Protein AF-A0A917KJT5-F1 (afdb_monomer_lite)

Secondary structure (DSSP, 8-state):
------HHHHHHHHHHHHHHTT--HHHHHHHHS---S--S-HHHHHHHHHHHHHTTS-S------SSTTTTTHHHHHHTHHHHHHTTSS-SS--SSSHHHHTTPPPPPTTHHHHTT--

Foldseek 3Di:
DPPPDDPVVVVVVLVVVCVVVVHDPVRSCVVPPDDDPQDDFLLSSLVVLLCCQVVVVDLDDDDDFPDPDCSCVCNVVRNQVSNVVSVNDDPDDDDDDPCSRSVHDDDDPVVVVPVVPD

InterPro domains:
  IPR036661 Luciferase-like domain superfamily [G3DSA:3.20.20.30] (2-113)
  IPR036661 Luciferase-like domain superfamily [SSF51679] (11-107)
  IPR051260 Diverse substrate monooxygenases [PTHR30011] (12-106)

pLDDT: mean 86.65, std 14.32, range [36.59, 98.25]

Structure (mmCIF, N/CA/C/O backbone):
data_AF-A0A917KJT5-F1
#
_entry.id   AF-A0A917KJT5-F1
#
loop_
_atom_site.group_PDB
_atom_site.id
_atom_site.type_symbol
_atom_site.label_atom_id
_atom_site.label_alt_id
_atom_site.label_comp_id
_atom_site.label_asym_id
_atom_site.label_entity_id
_atom_site.label_seq_id
_atom_site.pdbx_PDB_ins_code
_atom_site.Cartn_x
_atom_site.Cartn_y
_atom_site.Cartn_z
_atom_site.occupancy
_atom_site.B_iso_or_equiv
_atom_site.auth_seq_id
_atom_site.auth_comp_id
_atom_site.auth_asym_id
_atom_site.auth_atom_id
_atom_site.pdbx_PDB_model_num
ATOM 1 N N . MET A 1 1 ? -0.247 -22.044 -4.387 1.00 37.84 1 MET A N 1
ATOM 2 C CA . MET A 1 1 ? 0.149 -22.890 -5.537 1.00 37.84 1 MET A CA 1
ATOM 3 C C . MET A 1 1 ? 1.379 -22.264 -6.192 1.00 37.84 1 MET A C 1
ATOM 5 O O . MET A 1 1 ? 1.247 -21.268 -6.890 1.00 37.84 1 MET A O 1
ATOM 9 N N . ARG A 1 2 ? 2.593 -22.744 -5.894 1.00 50.06 2 ARG A N 1
ATOM 10 C CA . ARG A 1 2 ? 3.825 -22.215 -6.508 1.00 50.06 2 ARG A CA 1
ATOM 11 C C . ARG A 1 2 ? 3.878 -22.740 -7.945 1.00 50.06 2 ARG A C 1
ATOM 13 O O . ARG A 1 2 ? 4.141 -23.921 -8.138 1.00 50.06 2 ARG A O 1
ATOM 20 N N . ARG A 1 3 ? 3.567 -21.905 -8.944 1.00 61.75 3 ARG A N 1
ATOM 21 C CA . ARG A 1 3 ? 3.806 -22.257 -10.353 1.00 61.75 3 ARG A CA 1
ATOM 22 C C . ARG A 1 3 ? 5.317 -22.376 -10.539 1.00 61.75 3 ARG A C 1
ATOM 24 O O . ARG A 1 3 ? 6.012 -21.366 -10.585 1.00 61.75 3 ARG A O 1
ATOM 31 N N . TYR A 1 4 ? 5.828 -23.600 -10.579 1.00 64.38 4 TYR A N 1
ATOM 32 C CA . TYR A 1 4 ? 7.208 -23.844 -10.971 1.00 64.38 4 TYR A CA 1
ATOM 33 C C . TYR A 1 4 ? 7.275 -23.692 -12.493 1.00 64.38 4 TYR A C 1
ATOM 35 O O . TYR A 1 4 ? 6.793 -24.553 -13.226 1.00 64.38 4 TYR A O 1
ATOM 43 N N . ARG A 1 5 ? 7.765 -22.543 -12.969 1.00 76.19 5 ARG A N 1
ATOM 44 C CA . ARG A 1 5 ? 8.054 -22.336 -14.393 1.00 76.19 5 ARG A CA 1
ATOM 45 C C . ARG A 1 5 ? 9.304 -23.137 -14.756 1.00 76.19 5 ARG A C 1
ATOM 47 O O . ARG A 1 5 ? 10.250 -23.157 -13.973 1.00 76.19 5 ARG A O 1
ATOM 54 N N . ASP A 1 6 ? 9.309 -23.761 -15.934 1.00 91.31 6 ASP A N 1
ATOM 55 C CA . ASP A 1 6 ? 10.517 -24.364 -16.505 1.00 91.31 6 ASP A CA 1
ATOM 56 C C . ASP A 1 6 ? 11.602 -23.273 -16.661 1.00 91.31 6 ASP A C 1
ATOM 58 O O . ASP A 1 6 ? 11.387 -22.297 -17.398 1.00 91.31 6 ASP A O 1
ATOM 62 N N . PRO A 1 7 ? 12.753 -23.401 -15.969 1.00 88.81 7 PRO A N 1
ATOM 63 C CA . PRO A 1 7 ? 13.820 -22.410 -16.032 1.00 88.81 7 PRO A CA 1
ATOM 64 C C . PRO A 1 7 ? 14.391 -22.217 -17.441 1.00 88.81 7 PRO A C 1
ATOM 66 O O . PRO A 1 7 ? 14.713 -21.089 -17.814 1.00 8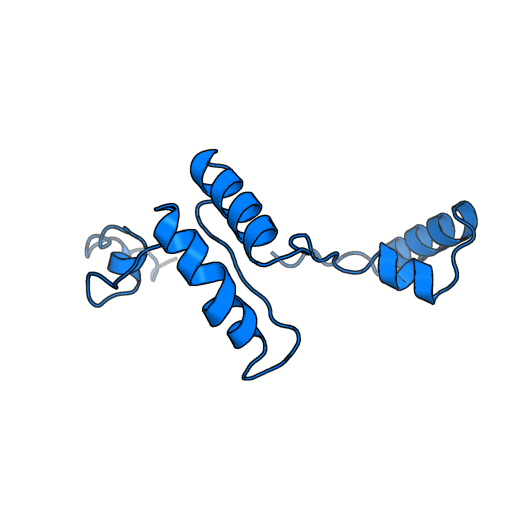8.81 7 PRO A O 1
ATOM 69 N N . LEU A 1 8 ? 14.507 -23.286 -18.240 1.00 92.88 8 LEU A N 1
ATOM 70 C CA . LEU A 1 8 ? 15.106 -23.204 -19.576 1.00 92.88 8 LEU A CA 1
ATOM 71 C C . LEU A 1 8 ? 14.171 -22.514 -20.565 1.00 92.88 8 LEU A C 1
ATOM 73 O O . LEU A 1 8 ? 14.628 -21.682 -21.349 1.00 92.88 8 LEU A O 1
ATOM 77 N N . ALA A 1 9 ? 12.875 -22.823 -20.506 1.00 92.94 9 ALA A N 1
ATOM 78 C CA . ALA A 1 9 ? 11.869 -22.136 -21.308 1.00 92.94 9 ALA A CA 1
ATOM 79 C C . ALA A 1 9 ? 11.811 -20.638 -20.970 1.00 92.94 9 ALA A C 1
ATOM 81 O O . ALA A 1 9 ? 11.860 -19.808 -21.873 1.00 92.94 9 ALA A O 1
ATOM 82 N N . THR A 1 10 ? 11.818 -20.291 -19.677 1.00 90.75 10 THR A N 1
ATOM 83 C CA . THR A 1 10 ? 11.816 -18.887 -19.223 1.00 90.75 10 THR A CA 1
ATOM 84 C C . THR A 1 10 ? 13.060 -18.138 -19.709 1.00 90.75 10 THR A C 1
ATOM 86 O O . THR A 1 10 ? 12.963 -17.014 -20.192 1.00 90.75 10 THR A O 1
ATOM 89 N N . ALA A 1 11 ? 14.238 -18.765 -19.635 1.00 92.06 11 ALA A N 1
ATOM 90 C CA . ALA A 1 11 ? 15.476 -18.150 -20.104 1.00 92.06 11 ALA A CA 1
ATOM 91 C C . ALA A 1 11 ? 15.491 -17.916 -21.625 1.00 92.06 11 ALA A C 1
ATOM 93 O O . ALA A 1 11 ? 16.084 -16.941 -22.077 1.00 92.06 11 ALA A O 1
ATOM 94 N N . ARG A 1 12 ? 14.865 -18.798 -22.420 1.00 94.94 12 ARG A N 1
ATOM 95 C CA . ARG A 1 12 ? 14.726 -18.605 -23.875 1.00 94.94 12 ARG A CA 1
ATOM 96 C C . ARG A 1 12 ? 13.801 -17.431 -24.186 1.00 94.94 12 ARG A C 1
ATOM 98 O O . ARG A 1 12 ? 14.226 -16.527 -24.893 1.00 94.94 12 ARG A O 1
ATOM 105 N N . GLU A 1 13 ? 12.624 -17.395 -23.560 1.00 93.81 13 GLU A N 1
ATOM 106 C CA . GLU A 1 13 ? 11.659 -16.290 -23.682 1.00 93.81 13 GLU A CA 1
ATOM 107 C C . GLU A 1 13 ? 12.307 -14.933 -23.355 1.00 93.81 13 GLU A C 1
ATOM 109 O O . GLU A 1 13 ? 12.158 -13.962 -24.092 1.00 93.81 13 GLU A O 1
ATOM 114 N N . TRP A 1 14 ? 13.073 -14.862 -22.263 1.00 94.69 14 TRP A N 1
ATOM 115 C CA . TRP A 1 14 ? 13.737 -13.626 -21.845 1.00 94.69 14 TRP A CA 1
ATOM 116 C C . TRP A 1 14 ? 14.844 -13.180 -22.806 1.00 94.69 14 TRP A C 1
ATOM 118 O O . TRP A 1 14 ? 15.009 -11.979 -23.005 1.00 94.69 14 TRP A O 1
ATOM 128 N N . ARG A 1 15 ? 15.584 -14.116 -23.420 1.00 94.38 15 ARG A N 1
ATOM 129 C CA . ARG A 1 15 ? 16.586 -13.774 -24.445 1.00 94.38 15 ARG A CA 1
ATOM 130 C C . ARG A 1 15 ? 15.938 -13.244 -25.711 1.00 94.38 15 ARG A C 1
ATOM 132 O O . ARG A 1 15 ? 16.344 -12.188 -26.173 1.00 94.38 15 ARG A O 1
ATOM 139 N N . GLU A 1 16 ? 14.919 -13.931 -26.221 1.00 96.06 16 GLU A N 1
ATOM 140 C CA . GLU A 1 16 ? 14.191 -13.502 -27.422 1.00 96.06 16 GLU A CA 1
ATOM 141 C C . GLU A 1 16 ? 13.632 -12.085 -27.248 1.00 96.06 16 GLU A C 1
ATOM 143 O O . GLU A 1 16 ? 13.754 -11.243 -28.136 1.00 96.06 16 GLU A O 1
ATOM 148 N N . ARG A 1 17 ? 13.089 -11.788 -26.062 1.00 94.38 17 ARG A N 1
ATOM 149 C CA . ARG A 1 17 ? 12.575 -10.457 -25.735 1.00 94.38 17 ARG A CA 1
ATOM 150 C C . ARG A 1 17 ? 13.678 -9.404 -25.636 1.00 94.38 17 ARG A C 1
ATOM 152 O O . ARG A 1 17 ? 13.547 -8.338 -26.224 1.00 94.38 17 ARG A O 1
ATOM 159 N N . ALA A 1 18 ? 14.780 -9.714 -24.950 1.00 96.56 18 ALA A N 1
ATOM 160 C CA . ALA A 1 18 ? 15.915 -8.799 -24.852 1.00 96.56 18 ALA A CA 1
ATOM 161 C C . ALA A 1 18 ? 16.544 -8.492 -26.219 1.00 96.56 18 ALA A C 1
ATOM 163 O O . ALA A 1 18 ? 16.934 -7.356 -26.463 1.00 96.56 18 ALA A O 1
ATOM 164 N N . GLU A 1 19 ? 16.631 -9.483 -27.108 1.00 96.31 19 GLU A N 1
ATOM 165 C CA . GLU A 1 19 ? 17.138 -9.310 -28.472 1.00 96.31 19 GLU A CA 1
ATOM 166 C C . GLU A 1 19 ? 16.189 -8.458 -29.321 1.00 96.31 19 GLU A C 1
ATOM 168 O O . GLU A 1 19 ? 16.644 -7.537 -29.997 1.00 96.31 19 GLU A O 1
ATOM 173 N N . SER A 1 20 ? 14.878 -8.715 -29.244 1.00 96.31 20 SER A N 1
ATOM 174 C CA . SER A 1 20 ? 13.851 -7.931 -29.947 1.00 96.31 20 SER A CA 1
ATOM 175 C C . SER A 1 20 ? 13.870 -6.457 -29.540 1.00 96.31 20 SER A C 1
ATOM 177 O O . SER A 1 20 ? 13.795 -5.576 -30.395 1.00 96.31 20 SER A O 1
ATOM 179 N N . ASP A 1 21 ? 13.988 -6.192 -28.239 1.00 95.56 21 ASP A N 1
ATOM 180 C CA . ASP A 1 21 ? 13.913 -4.840 -27.681 1.00 95.56 21 ASP A CA 1
ATOM 181 C C . ASP A 1 21 ? 15.303 -4.178 -27.524 1.00 95.56 21 ASP A C 1
ATOM 183 O O . ASP A 1 21 ? 15.411 -3.045 -27.050 1.00 95.56 21 ASP A O 1
ATOM 187 N N . ASN A 1 22 ? 16.376 -4.866 -27.946 1.00 96.00 22 ASN A N 1
ATOM 188 C CA . ASN A 1 22 ? 17.782 -4.459 -27.812 1.00 96.00 22 ASN A CA 1
ATOM 189 C C . ASN A 1 22 ? 18.163 -4.040 -26.373 1.00 96.00 22 ASN A C 1
ATOM 191 O O . ASN A 1 22 ? 18.836 -3.031 -26.142 1.00 96.00 22 ASN A O 1
ATOM 195 N N . TRP A 1 23 ? 17.702 -4.813 -25.392 1.00 97.19 23 TRP A N 1
ATOM 196 C CA . TRP A 1 23 ? 17.900 -4.557 -23.968 1.00 97.19 23 TRP A CA 1
ATOM 197 C C . TRP A 1 23 ? 19.241 -5.071 -23.454 1.00 97.19 23 TRP A C 1
ATOM 199 O O . TRP A 1 23 ? 19.685 -6.175 -23.774 1.00 97.19 23 TRP A O 1
ATOM 209 N N . SER A 1 24 ? 19.860 -4.301 -22.556 1.00 95.69 24 SER A N 1
ATOM 210 C CA . SER A 1 24 ? 20.954 -4.823 -21.740 1.00 95.69 24 SER A CA 1
ATOM 211 C C . SER A 1 24 ? 20.432 -5.842 -20.718 1.00 95.69 24 SER A C 1
ATOM 213 O O . SER A 1 24 ? 19.242 -5.884 -20.403 1.00 95.69 24 SER A O 1
ATOM 215 N N . ILE A 1 25 ? 21.331 -6.627 -20.109 1.00 92.94 25 ILE A N 1
ATOM 216 C CA . ILE A 1 25 ? 20.956 -7.530 -19.005 1.00 92.94 25 ILE A CA 1
ATOM 217 C C . ILE A 1 25 ? 20.273 -6.780 -17.848 1.00 92.94 25 ILE A C 1
ATOM 219 O O . ILE A 1 25 ? 19.395 -7.329 -17.188 1.00 92.94 25 ILE A O 1
ATOM 223 N N . ARG A 1 26 ? 20.649 -5.513 -17.617 1.00 91.88 26 ARG A N 1
ATOM 224 C CA . ARG A 1 26 ? 20.026 -4.653 -16.608 1.00 91.88 26 ARG A CA 1
ATOM 225 C C . ARG A 1 26 ? 18.583 -4.337 -16.985 1.00 91.88 26 ARG A C 1
ATOM 227 O O . ARG A 1 26 ? 17.711 -4.490 -16.138 1.00 91.88 26 ARG A O 1
ATOM 234 N N . ASP A 1 27 ? 18.351 -3.909 -18.223 1.00 92.69 27 ASP A N 1
ATOM 235 C CA . ASP A 1 27 ? 17.017 -3.520 -18.693 1.00 92.69 27 ASP A CA 1
ATOM 236 C C . ASP A 1 27 ? 16.085 -4.731 -18.696 1.00 92.69 27 ASP A C 1
ATOM 238 O O . ASP A 1 27 ? 14.987 -4.653 -18.157 1.00 92.69 27 ASP A O 1
ATOM 242 N N . LEU A 1 28 ? 16.576 -5.890 -19.150 1.00 92.88 28 LEU A N 1
ATOM 243 C CA . LEU A 1 28 ? 15.846 -7.152 -19.057 1.00 92.88 28 LEU A CA 1
ATOM 244 C C . LEU A 1 28 ? 15.392 -7.436 -17.618 1.00 92.88 28 LEU A C 1
ATOM 246 O O . LEU A 1 28 ? 14.215 -7.690 -17.396 1.00 92.88 28 LEU A O 1
ATOM 250 N N . VAL A 1 29 ? 16.295 -7.356 -16.634 1.00 90.50 29 VAL A N 1
ATOM 251 C CA . VAL A 1 29 ? 15.963 -7.616 -15.220 1.00 90.50 29 VAL A CA 1
ATOM 252 C C . VAL A 1 29 ? 14.966 -6.597 -14.662 1.00 90.50 29 VAL A C 1
ATOM 254 O O . VAL A 1 29 ? 14.094 -6.976 -13.880 1.00 90.50 29 VAL A O 1
ATOM 257 N N . VAL A 1 30 ? 15.073 -5.323 -15.046 1.00 86.44 30 VAL A N 1
ATOM 258 C CA . VAL A 1 30 ? 14.110 -4.278 -14.655 1.00 86.44 30 VAL A CA 1
ATOM 259 C C . VAL A 1 30 ? 12.721 -4.580 -15.222 1.00 86.44 30 VAL A C 1
ATOM 261 O O . VAL A 1 30 ? 11.723 -4.437 -14.518 1.00 86.44 30 VAL A O 1
ATOM 264 N N . GLU A 1 31 ? 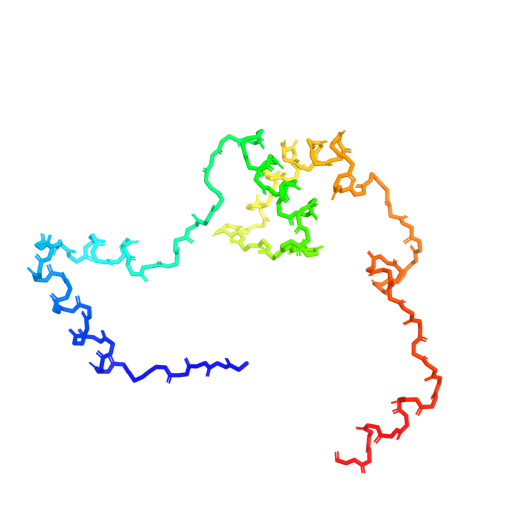12.660 -5.042 -16.465 1.00 87.06 31 GLU A N 1
ATOM 265 C CA . GLU A 1 31 ? 11.419 -5.286 -17.198 1.00 87.06 31 GLU A CA 1
ATOM 266 C C . GLU A 1 31 ? 10.723 -6.596 -16.814 1.00 87.06 31 GLU A C 1
ATOM 268 O O . GLU A 1 31 ? 9.494 -6.645 -16.721 1.00 87.06 31 GLU A O 1
ATOM 273 N N . THR A 1 32 ? 11.497 -7.657 -16.569 1.00 86.81 32 THR A N 1
ATOM 274 C CA . THR A 1 32 ? 10.986 -8.975 -16.159 1.00 86.81 32 THR A CA 1
ATOM 275 C C . THR A 1 32 ? 10.853 -9.122 -14.648 1.00 86.81 32 THR A C 1
ATOM 277 O O . THR A 1 32 ? 10.265 -10.097 -14.173 1.00 86.81 32 THR A O 1
ATOM 280 N N . GLY A 1 33 ? 11.439 -8.202 -13.881 1.00 77.44 33 GLY A N 1
ATOM 281 C CA . GLY A 1 33 ? 11.291 -8.140 -12.435 1.00 77.44 33 GLY A CA 1
ATOM 282 C C . GLY A 1 33 ? 9.849 -7.839 -12.022 1.00 77.44 33 GLY A C 1
ATOM 283 O O . GLY A 1 33 ? 9.047 -7.321 -12.798 1.00 77.44 33 GLY A O 1
ATOM 284 N N . ASN A 1 34 ? 9.502 -8.159 -10.772 1.00 67.56 34 ASN A N 1
ATOM 285 C CA . ASN A 1 34 ? 8.208 -7.767 -10.215 1.00 67.56 34 ASN A CA 1
ATOM 286 C C . ASN A 1 34 ? 8.117 -6.238 -10.185 1.00 67.56 34 ASN A C 1
ATOM 288 O O . ASN A 1 34 ? 8.723 -5.586 -9.331 1.00 67.56 34 ASN A O 1
ATOM 292 N N . ARG A 1 35 ? 7.354 -5.677 -11.124 1.00 63.31 35 ARG A N 1
ATOM 293 C CA . ARG A 1 35 ? 7.052 -4.251 -11.163 1.00 63.31 35 ARG A CA 1
ATOM 294 C C . ARG A 1 35 ? 6.259 -3.863 -9.919 1.00 63.31 35 ARG A C 1
ATOM 296 O O . ARG A 1 35 ? 5.291 -4.527 -9.552 1.00 63.31 35 ARG A O 1
ATOM 303 N N . GLN A 1 36 ? 6.686 -2.785 -9.272 1.00 63.66 36 GLN A N 1
ATOM 304 C CA . GLN A 1 36 ? 5.914 -2.150 -8.211 1.00 63.66 36 GLN A CA 1
ATOM 305 C C . GLN A 1 36 ? 4.721 -1.444 -8.866 1.00 63.66 36 GLN A C 1
ATOM 307 O O . GLN A 1 36 ? 4.918 -0.544 -9.677 1.00 63.66 36 GLN A O 1
ATOM 312 N N . ASN A 1 37 ? 3.495 -1.863 -8.548 1.00 68.12 37 ASN A N 1
ATOM 313 C CA . ASN A 1 37 ? 2.286 -1.297 -9.164 1.00 68.12 37 ASN A CA 1
ATOM 314 C C . ASN A 1 37 ? 1.833 0.025 -8.518 1.00 68.12 37 ASN A C 1
ATOM 316 O O . ASN A 1 37 ? 1.003 0.722 -9.086 1.00 68.12 37 ASN A O 1
ATOM 320 N N . LEU A 1 38 ? 2.365 0.375 -7.343 1.00 82.06 38 LEU A N 1
ATOM 321 C CA . LEU A 1 38 ? 1.985 1.569 -6.582 1.00 82.06 38 LEU A CA 1
ATOM 322 C C . LEU A 1 38 ? 3.209 2.467 -6.382 1.00 82.06 38 LEU A C 1
ATOM 324 O O . LEU A 1 38 ? 3.859 2.430 -5.339 1.00 82.06 38 LEU A O 1
ATOM 328 N N . VAL A 1 39 ? 3.550 3.249 -7.407 1.00 87.81 39 VAL A N 1
ATOM 329 C CA . VAL A 1 39 ? 4.665 4.205 -7.371 1.00 87.81 39 VAL A CA 1
ATOM 330 C C . VAL A 1 39 ? 4.117 5.604 -7.618 1.00 87.81 39 VAL A C 1
ATOM 332 O O . VAL A 1 39 ? 3.545 5.869 -8.669 1.00 87.81 39 VAL A O 1
ATOM 335 N N . GLY A 1 40 ? 4.302 6.506 -6.656 1.00 91.31 40 GLY A N 1
ATOM 336 C CA . GLY A 1 40 ? 3.797 7.872 -6.745 1.00 91.31 40 GLY A CA 1
ATOM 337 C C . GLY A 1 40 ? 3.951 8.640 -5.436 1.00 91.31 40 GLY A C 1
ATOM 338 O O . GLY A 1 40 ? 4.623 8.188 -4.508 1.00 91.31 40 GLY A O 1
ATOM 339 N N . SER A 1 41 ? 3.322 9.814 -5.362 1.00 96.62 41 SER A N 1
ATOM 340 C CA . SER A 1 41 ? 3.186 10.559 -4.106 1.00 96.62 41 SER A CA 1
ATOM 341 C C . SER A 1 41 ? 2.235 9.834 -3.142 1.00 96.62 41 SER A C 1
ATOM 343 O O . SER A 1 41 ? 1.389 9.062 -3.603 1.00 96.62 41 SER A O 1
ATOM 345 N N . PRO A 1 42 ? 2.285 10.114 -1.823 1.00 96.94 42 PRO A N 1
ATOM 346 C CA . PRO A 1 42 ? 1.339 9.528 -0.873 1.00 96.94 42 PRO A CA 1
ATOM 347 C C . PRO A 1 42 ? -0.128 9.734 -1.274 1.00 96.94 42 PRO A C 1
ATOM 349 O O . PRO A 1 42 ? -0.927 8.808 -1.180 1.00 96.94 42 PRO A O 1
ATOM 352 N N . ALA A 1 43 ? -0.459 10.914 -1.812 1.00 97.69 43 ALA A N 1
ATOM 353 C CA . ALA A 1 43 ? -1.798 11.233 -2.301 1.00 97.69 43 ALA A CA 1
ATOM 354 C C . ALA A 1 43 ? -2.219 10.381 -3.506 1.00 97.69 43 ALA A C 1
ATOM 356 O O . ALA A 1 43 ? -3.325 9.850 -3.507 1.00 97.69 43 ALA A O 1
ATOM 357 N N . SER A 1 44 ? -1.337 10.208 -4.495 1.00 97.00 44 SER A N 1
ATOM 358 C CA . SER A 1 44 ? -1.626 9.401 -5.689 1.00 97.00 44 SER A CA 1
ATOM 359 C C . SER A 1 44 ? -1.742 7.909 -5.358 1.00 97.00 44 SER A C 1
ATOM 361 O O . SER A 1 44 ? -2.616 7.216 -5.880 1.00 97.00 44 SER A O 1
ATOM 363 N N . VAL A 1 45 ? -0.907 7.413 -4.440 1.00 95.81 45 VAL A N 1
ATOM 364 C CA . VAL A 1 45 ? -1.011 6.035 -3.941 1.00 95.81 45 VAL A CA 1
ATOM 365 C C . VAL A 1 45 ? -2.319 5.839 -3.171 1.00 95.81 45 VAL A C 1
ATOM 367 O O . VAL A 1 45 ? -3.012 4.850 -3.404 1.00 95.81 45 VAL A O 1
ATOM 370 N N . ALA A 1 46 ? -2.688 6.780 -2.294 1.00 97.12 46 ALA A N 1
ATOM 371 C CA . ALA A 1 46 ? -3.943 6.720 -1.547 1.00 97.12 46 ALA A CA 1
ATOM 372 C C . ALA A 1 46 ? -5.173 6.765 -2.467 1.00 97.12 46 ALA A C 1
ATOM 374 O O . ALA A 1 46 ? -6.121 6.021 -2.244 1.00 97.12 46 ALA A O 1
ATOM 375 N N . GLU A 1 47 ? -5.149 7.604 -3.505 1.00 96.81 47 GLU A N 1
ATOM 376 C CA . GLU A 1 47 ? -6.182 7.669 -4.546 1.00 96.81 47 GLU A CA 1
ATOM 377 C C . GLU A 1 47 ? -6.323 6.328 -5.271 1.00 96.81 47 GLU A C 1
ATOM 379 O O . GLU A 1 47 ? -7.406 5.758 -5.290 1.00 96.81 47 GLU A O 1
ATOM 384 N N . THR A 1 48 ? -5.215 5.749 -5.734 1.00 95.75 48 THR A N 1
ATOM 385 C CA . THR A 1 48 ? -5.232 4.456 -6.438 1.00 95.75 48 THR A CA 1
ATOM 386 C C . THR A 1 48 ? -5.791 3.325 -5.564 1.00 95.75 48 THR A C 1
ATOM 388 O O . THR A 1 48 ? -6.606 2.522 -6.013 1.00 95.75 48 THR A O 1
ATOM 391 N N . ILE A 1 49 ? -5.365 3.244 -4.297 1.00 95.75 49 ILE A N 1
ATOM 392 C CA . ILE A 1 49 ? -5.880 2.250 -3.341 1.00 95.75 49 ILE A CA 1
ATOM 393 C C . ILE A 1 49 ? -7.371 2.478 -3.082 1.00 95.75 49 ILE A C 1
ATOM 395 O O . ILE A 1 49 ? -8.144 1.522 -3.061 1.00 95.75 49 ILE A O 1
ATOM 399 N N . SER A 1 50 ? -7.768 3.735 -2.890 1.00 95.88 50 SER A N 1
ATOM 400 C CA . SER A 1 50 ? -9.155 4.123 -2.663 1.00 95.88 50 SER A CA 1
ATOM 401 C C . SER A 1 50 ? -10.048 3.713 -3.830 1.00 95.88 50 SER A C 1
ATOM 403 O O . SER A 1 50 ? -11.097 3.122 -3.599 1.00 95.88 50 SER A O 1
ATOM 405 N N . ASP A 1 51 ? -9.613 3.948 -5.067 1.00 96.19 51 ASP A N 1
ATOM 406 C CA . ASP A 1 51 ? -10.352 3.556 -6.266 1.00 96.19 51 ASP A CA 1
ATOM 407 C C . ASP A 1 51 ? -10.540 2.040 -6.338 1.00 96.19 51 ASP A C 1
ATOM 409 O O . ASP A 1 51 ? -11.646 1.568 -6.590 1.00 96.19 51 ASP A O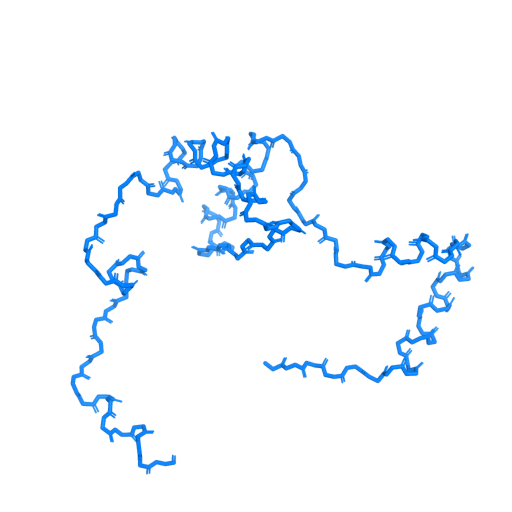 1
ATOM 413 N N . PHE A 1 52 ? -9.498 1.253 -6.055 1.00 95.62 52 PHE A N 1
ATOM 414 C CA . PHE A 1 52 ? -9.617 -0.207 -6.040 1.00 95.62 52 PHE A CA 1
ATOM 415 C C . PHE A 1 52 ? -10.609 -0.722 -4.991 1.00 95.62 52 PHE A C 1
ATOM 417 O O . PHE A 1 52 ? -11.333 -1.675 -5.270 1.00 95.62 52 PHE A O 1
ATOM 424 N N . VAL A 1 53 ? -10.649 -0.107 -3.806 1.00 94.56 53 VAL A N 1
ATOM 425 C CA . VAL A 1 53 ? -11.608 -0.481 -2.756 1.00 94.56 53 VAL A CA 1
ATOM 426 C C . VAL A 1 53 ? -13.023 -0.061 -3.151 1.00 94.56 53 VAL A C 1
ATOM 428 O O . VAL A 1 53 ? -13.942 -0.864 -3.086 1.00 94.56 53 VAL A O 1
ATOM 431 N N . GLN A 1 54 ? -13.208 1.178 -3.610 1.00 94.12 54 GLN A N 1
ATOM 432 C CA . GLN A 1 54 ? -14.531 1.713 -3.953 1.00 94.12 54 GLN A CA 1
ATOM 433 C C . GLN A 1 54 ? -15.152 1.067 -5.197 1.00 94.12 54 GLN A C 1
ATOM 435 O O . GLN A 1 54 ? -16.368 1.106 -5.364 1.00 94.12 54 GLN A O 1
ATOM 440 N N . THR A 1 55 ? -14.333 0.494 -6.080 1.00 96.44 55 THR A N 1
ATOM 441 C CA . THR A 1 55 ? -14.793 -0.219 -7.282 1.00 96.44 55 THR A CA 1
ATOM 442 C C . THR A 1 55 ? -14.940 -1.728 -7.075 1.00 96.44 55 THR A C 1
ATOM 444 O O . THR A 1 55 ? -15.126 -2.448 -8.056 1.00 96.44 55 THR A O 1
ATOM 44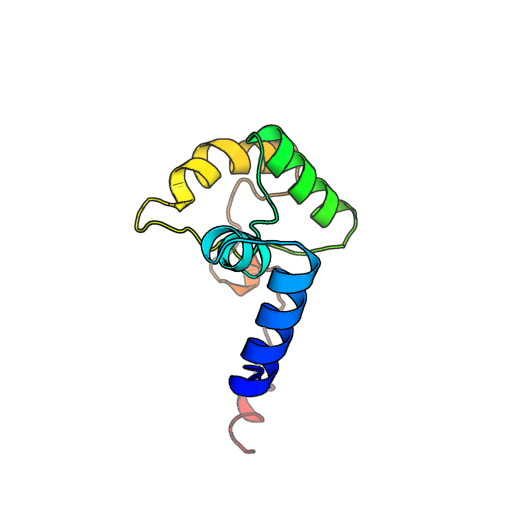7 N N . ASP A 1 56 ? -14.839 -2.217 -5.831 1.00 93.06 56 ASP A N 1
ATOM 448 C CA . ASP A 1 56 ? -14.843 -3.646 -5.481 1.00 93.06 56 ASP A CA 1
ATOM 449 C C . ASP A 1 56 ? -13.792 -4.468 -6.259 1.00 93.06 56 ASP A C 1
ATOM 451 O O . ASP A 1 56 ? -13.937 -5.670 -6.492 1.00 93.06 56 ASP A O 1
ATOM 455 N N . ALA A 1 57 ? -12.698 -3.827 -6.680 1.00 94.69 57 ALA A N 1
ATOM 456 C CA . ALA A 1 57 ? -11.589 -4.494 -7.353 1.00 94.69 57 ALA A CA 1
ATOM 457 C C . ALA A 1 57 ? -10.641 -5.184 -6.357 1.00 94.69 57 ALA A C 1
ATOM 459 O O . ALA A 1 57 ? -9.902 -6.095 -6.743 1.00 94.69 57 ALA A O 1
ATOM 460 N N . SER A 1 58 ? -10.635 -4.751 -5.091 1.00 93.06 58 SER A N 1
ATOM 461 C CA . SER A 1 58 ? -9.868 -5.381 -4.015 1.00 93.06 58 SER A CA 1
ATOM 462 C C . SER A 1 58 ? -10.431 -5.077 -2.623 1.00 93.06 58 SER A C 1
ATOM 464 O O . SER A 1 58 ? -10.627 -3.914 -2.281 1.00 93.06 58 SER A O 1
ATOM 466 N N . ASP A 1 59 ? -10.557 -6.104 -1.776 1.00 91.06 59 ASP A N 1
ATOM 467 C CA . ASP A 1 59 ? -10.910 -5.960 -0.351 1.00 91.06 59 ASP A CA 1
ATOM 468 C C . ASP A 1 59 ? -9.729 -5.496 0.525 1.00 91.06 59 ASP A C 1
ATOM 470 O O . ASP A 1 59 ? -9.893 -5.112 1.685 1.00 91.06 59 ASP A O 1
ATOM 474 N N . GLY A 1 60 ? -8.497 -5.588 0.013 1.00 91.19 60 GLY A N 1
ATOM 475 C CA . GLY A 1 60 ? -7.303 -5.258 0.781 1.00 91.19 60 GLY A CA 1
ATOM 476 C C . GLY A 1 60 ? -5.995 -5.527 0.047 1.00 91.19 60 GLY A C 1
ATOM 477 O O . GLY A 1 60 ? -5.950 -6.139 -1.016 1.00 91.19 60 GLY A O 1
ATOM 478 N N . PHE A 1 61 ? -4.892 -5.065 0.631 1.00 91.88 61 PHE A N 1
ATOM 479 C CA . PHE A 1 61 ? -3.574 -5.115 0.003 1.00 91.88 61 PHE A CA 1
ATOM 480 C C . PHE A 1 61 ? -2.569 -5.853 0.879 1.00 91.88 61 PHE A C 1
ATOM 482 O O . PHE A 1 61 ? -2.534 -5.688 2.098 1.00 91.88 61 PHE A O 1
ATOM 489 N N . VAL A 1 62 ? -1.707 -6.639 0.234 1.00 90.38 62 VAL A N 1
ATOM 490 C CA . VAL A 1 62 ? -0.520 -7.218 0.867 1.00 90.38 62 VAL A CA 1
ATOM 491 C C . VAL A 1 62 ? 0.671 -6.335 0.521 1.00 90.38 62 VAL A C 1
ATOM 493 O O . VAL A 1 62 ? 1.082 -6.266 -0.635 1.00 90.38 62 VAL A O 1
ATOM 496 N N . LEU A 1 63 ? 1.224 -5.659 1.526 1.00 88.00 63 LEU A N 1
ATOM 497 C CA . LEU A 1 63 ? 2.383 -4.785 1.368 1.00 88.00 63 LEU A CA 1
ATOM 498 C C . LEU A 1 63 ? 3.667 -5.568 1.663 1.00 88.00 63 LEU A C 1
ATOM 500 O O . LEU A 1 63 ? 3.787 -6.198 2.713 1.00 88.00 63 LEU A O 1
ATOM 504 N N . VAL A 1 64 ? 4.624 -5.530 0.732 1.00 86.25 64 VAL A N 1
ATOM 505 C CA . VAL A 1 64 ? 5.910 -6.237 0.840 1.00 86.25 64 VAL A CA 1
ATOM 506 C C . VAL A 1 64 ? 7.048 -5.215 0.768 1.00 86.25 64 VAL A C 1
ATOM 508 O O . VAL A 1 64 ? 7.507 -4.892 -0.328 1.00 86.25 64 VAL A O 1
ATOM 511 N N . PRO A 1 65 ? 7.494 -4.667 1.911 1.00 82.94 65 PRO A N 1
ATOM 512 C CA . PRO A 1 65 ? 8.568 -3.683 1.928 1.00 82.94 65 PRO A CA 1
ATOM 513 C C . PRO A 1 65 ? 9.916 -4.312 1.548 1.00 82.94 65 PRO A C 1
ATOM 515 O O . PRO A 1 65 ? 10.196 -5.471 1.853 1.00 82.94 65 PRO A O 1
ATOM 518 N N . HIS A 1 66 ? 10.779 -3.525 0.902 1.00 78.31 66 HIS A N 1
ATOM 519 C CA . HIS A 1 66 ? 12.125 -3.958 0.502 1.00 78.31 66 HIS A CA 1
ATOM 520 C C . HIS A 1 66 ? 13.154 -3.899 1.639 1.00 78.31 66 HIS A C 1
ATOM 522 O O . HIS A 1 66 ? 14.222 -4.499 1.534 1.00 78.31 66 HIS A O 1
ATOM 528 N N . THR A 1 67 ? 12.847 -3.173 2.714 1.00 84.06 67 THR A N 1
ATOM 529 C CA . THR A 1 67 ? 13.716 -2.998 3.879 1.00 84.06 67 THR A CA 1
ATOM 530 C C . THR A 1 67 ? 12.976 -3.378 5.158 1.00 84.06 67 THR A C 1
ATOM 532 O O . THR A 1 67 ? 11.771 -3.172 5.294 1.00 84.06 67 THR A O 1
ATOM 535 N N . THR A 1 68 ? 13.703 -3.943 6.119 1.00 81.31 68 THR A N 1
ATOM 536 C CA . THR A 1 68 ? 13.178 -4.323 7.437 1.00 81.31 68 THR A CA 1
ATOM 537 C C . THR A 1 68 ? 14.125 -3.823 8.527 1.00 81.31 68 THR A C 1
ATOM 539 O O . THR A 1 68 ? 15.338 -3.945 8.341 1.00 81.31 68 THR A O 1
ATOM 542 N N . PRO A 1 69 ? 13.620 -3.302 9.661 1.00 83.06 69 PRO A N 1
ATOM 543 C CA . PRO A 1 69 ? 12.211 -3.305 10.078 1.00 83.06 69 PRO A CA 1
ATOM 544 C C . PRO A 1 69 ? 11.349 -2.142 9.542 1.00 83.06 69 PRO A C 1
ATOM 546 O O . PRO A 1 69 ? 10.149 -2.328 9.405 1.00 83.06 69 PRO A O 1
ATOM 549 N N . GLY A 1 70 ? 11.929 -0.987 9.197 1.00 86.50 70 GLY A N 1
ATOM 550 C CA . GLY A 1 70 ? 11.175 0.259 8.949 1.00 86.50 70 GLY A CA 1
ATOM 551 C C . GLY A 1 70 ? 10.691 0.509 7.516 1.00 86.50 70 GLY A C 1
ATOM 552 O O . GLY A 1 70 ? 10.305 1.623 7.176 1.00 86.50 70 GLY A O 1
ATOM 553 N N . GLY A 1 71 ? 10.730 -0.485 6.624 1.00 86.44 71 GLY A N 1
ATOM 554 C CA . GLY A 1 71 ? 10.354 -0.270 5.219 1.00 86.44 71 GLY A CA 1
ATOM 555 C C . GLY A 1 71 ? 8.874 0.047 4.994 1.00 86.44 71 GLY A C 1
ATOM 556 O O . GLY A 1 71 ? 8.501 0.397 3.877 1.00 86.44 71 GLY A O 1
ATOM 557 N N . ILE A 1 72 ? 8.038 -0.075 6.030 1.00 91.56 72 ILE A N 1
ATOM 558 C CA . ILE A 1 72 ? 6.612 0.257 5.984 1.00 91.56 72 ILE A CA 1
ATOM 559 C C . ILE A 1 72 ? 6.292 1.632 6.587 1.00 91.56 72 ILE A C 1
ATOM 561 O O . ILE A 1 72 ? 5.228 2.171 6.294 1.00 91.56 72 ILE A O 1
ATOM 565 N N . ASP A 1 73 ? 7.208 2.221 7.360 1.00 93.19 73 ASP A N 1
ATOM 566 C CA . ASP A 1 73 ? 6.943 3.411 8.182 1.00 93.19 73 ASP A CA 1
ATOM 567 C C . ASP A 1 73 ? 6.494 4.599 7.317 1.00 93.19 73 ASP A C 1
ATOM 569 O O . ASP A 1 73 ? 5.478 5.237 7.576 1.00 93.19 73 ASP A O 1
ATOM 573 N N . GLY A 1 74 ? 7.167 4.825 6.184 1.00 92.81 74 GLY A N 1
ATOM 574 C CA . GLY A 1 74 ? 6.776 5.882 5.248 1.00 92.81 74 GLY A CA 1
ATOM 575 C C . GLY A 1 74 ? 5.356 5.712 4.693 1.00 92.81 74 GLY A C 1
ATOM 576 O O . GLY A 1 74 ? 4.664 6.703 4.470 1.00 92.81 74 GLY A O 1
ATOM 577 N N . PHE A 1 75 ? 4.888 4.474 4.503 1.00 93.56 75 PHE A N 1
ATOM 578 C CA . PHE A 1 75 ? 3.515 4.206 4.074 1.00 93.56 75 PHE A CA 1
ATOM 579 C C . PHE A 1 75 ? 2.523 4.457 5.216 1.00 93.56 75 PHE A C 1
ATOM 581 O O . PHE A 1 75 ? 1.497 5.106 5.005 1.00 93.56 75 PHE A O 1
ATOM 588 N N . THR A 1 76 ? 2.823 3.975 6.426 1.00 94.94 76 THR A N 1
ATOM 589 C CA . THR A 1 76 ? 1.943 4.161 7.590 1.00 94.94 76 THR A CA 1
ATOM 590 C C . THR A 1 76 ? 1.824 5.620 8.003 1.00 94.94 76 THR A C 1
ATOM 592 O O . THR A 1 76 ? 0.740 6.045 8.382 1.00 94.94 76 THR A O 1
ATOM 595 N N . ASP A 1 77 ? 2.890 6.401 7.868 1.00 96.69 77 ASP A N 1
ATOM 596 C CA . ASP A 1 77 ? 2.909 7.791 8.325 1.00 96.69 77 ASP A CA 1
ATOM 597 C C . ASP A 1 77 ? 2.279 8.754 7.311 1.00 96.69 77 ASP A C 1
ATOM 599 O O . ASP A 1 77 ? 1.790 9.816 7.692 1.00 96.69 77 ASP A O 1
ATOM 603 N N . THR A 1 78 ? 2.284 8.408 6.016 1.00 97.31 78 THR A N 1
ATOM 604 C CA . THR A 1 78 ? 1.865 9.339 4.949 1.00 97.31 78 THR A CA 1
ATOM 605 C C . THR A 1 78 ? 0.652 8.891 4.139 1.00 97.31 78 THR A C 1
ATOM 607 O O . THR A 1 78 ? -0.110 9.742 3.688 1.00 97.31 78 THR A O 1
ATOM 610 N N . VAL A 1 79 ? 0.438 7.586 3.945 1.00 97.38 79 VAL A N 1
ATOM 611 C CA . VAL A 1 79 ? -0.659 7.063 3.110 1.00 97.38 79 VAL A CA 1
ATOM 612 C C . VAL A 1 79 ? -1.859 6.672 3.965 1.00 97.38 79 VAL A C 1
ATOM 614 O O . VAL A 1 79 ? -2.988 7.008 3.618 1.00 97.38 79 VAL A O 1
ATOM 617 N N . VAL A 1 80 ? -1.637 5.997 5.097 1.00 97.38 80 VAL A N 1
ATOM 618 C CA . VAL A 1 80 ? -2.730 5.539 5.976 1.00 97.38 80 VAL A CA 1
ATOM 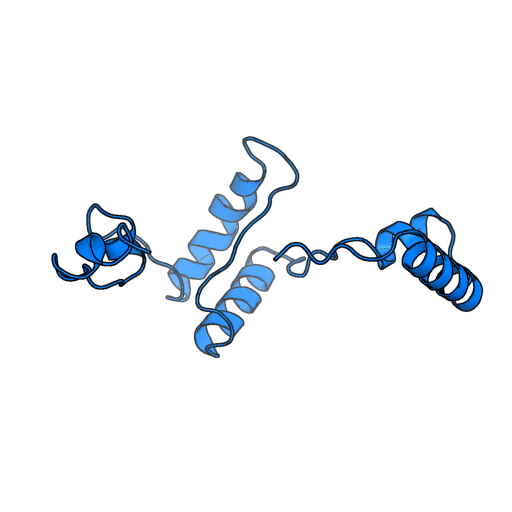619 C C . VAL A 1 80 ? -3.650 6.680 6.436 1.00 97.38 80 VAL A C 1
ATOM 621 O O . VAL A 1 80 ? -4.862 6.492 6.326 1.00 97.38 80 VAL A O 1
ATOM 624 N N . PRO A 1 81 ? -3.155 7.864 6.857 1.00 98.19 81 PRO A N 1
ATOM 625 C CA . PRO A 1 81 ? -4.036 8.976 7.222 1.00 98.19 81 PRO A CA 1
ATOM 626 C C . PRO A 1 81 ? -4.945 9.420 6.067 1.00 98.19 81 PRO A C 1
ATOM 628 O O . PRO A 1 81 ? -6.135 9.641 6.261 1.00 98.19 81 PRO A O 1
ATOM 631 N N . LEU A 1 82 ? -4.425 9.453 4.836 1.00 98.25 82 LEU A N 1
ATOM 632 C CA . LEU A 1 82 ? -5.203 9.821 3.647 1.00 98.25 82 LEU A CA 1
ATOM 633 C C . LEU A 1 82 ? -6.281 8.780 3.319 1.00 98.25 82 LEU A C 1
ATOM 635 O O . LEU A 1 82 ? -7.376 9.133 2.885 1.00 98.25 82 LEU A O 1
ATOM 639 N N . LEU A 1 83 ? -5.990 7.493 3.531 1.00 97.69 83 LEU A N 1
ATOM 640 C CA . LEU A 1 83 ? -6.973 6.418 3.375 1.00 97.69 83 LEU A CA 1
ATOM 641 C C . LEU A 1 83 ? -8.080 6.500 4.439 1.00 97.69 83 LEU A C 1
ATOM 643 O O . LEU A 1 83 ? -9.243 6.235 4.132 1.00 97.69 83 LEU A O 1
ATOM 647 N N . GLN A 1 84 ? -7.733 6.898 5.665 1.00 97.62 84 GLN A N 1
ATOM 648 C CA . GLN A 1 84 ? -8.693 7.145 6.745 1.00 97.62 84 GLN A CA 1
ATOM 649 C C . GLN A 1 84 ? -9.590 8.348 6.439 1.00 97.62 84 GLN A C 1
ATOM 651 O O . GLN A 1 84 ? -10.808 8.238 6.545 1.00 97.62 84 GLN A O 1
ATOM 656 N N . GLU A 1 85 ? -9.016 9.464 5.979 1.00 97.12 85 GLU A N 1
ATOM 657 C CA . GLU A 1 85 ? -9.773 10.647 5.537 1.00 97.12 85 GLU A CA 1
ATOM 658 C C . GLU A 1 85 ? -10.754 10.326 4.400 1.00 97.12 85 GLU A C 1
ATOM 660 O O . GLU A 1 85 ? -11.824 10.924 4.307 1.00 97.12 85 GLU A O 1
ATOM 665 N N . ARG A 1 86 ? -10.406 9.364 3.538 1.00 95.81 86 ARG A N 1
ATOM 666 C CA . ARG A 1 86 ? -11.246 8.890 2.424 1.00 95.81 86 ARG A CA 1
ATOM 667 C C . ARG A 1 86 ? -12.290 7.857 2.835 1.00 95.81 86 ARG A C 1
ATOM 669 O O . ARG A 1 86 ? -13.090 7.456 1.997 1.00 95.81 86 ARG A O 1
ATOM 676 N N . GLY A 1 87 ? -12.281 7.404 4.087 1.00 94.81 87 GLY A N 1
ATOM 677 C CA . GLY A 1 87 ? -13.215 6.397 4.591 1.00 94.81 87 GLY A CA 1
ATOM 678 C C . GLY A 1 87 ? -12.979 4.980 4.058 1.00 94.81 87 GLY A C 1
ATOM 679 O O . GLY A 1 87 ? -13.814 4.110 4.279 1.00 94.81 87 GLY A O 1
ATOM 680 N N . VAL A 1 88 ? -11.852 4.725 3.382 1.00 95.50 88 VAL A N 1
ATOM 681 C CA . VAL A 1 88 ? -11.494 3.397 2.838 1.00 95.50 88 VAL A CA 1
ATOM 682 C C . VAL A 1 88 ? -10.569 2.605 3.768 1.00 95.50 88 VAL A C 1
ATOM 684 O O . VAL A 1 88 ? -10.204 1.468 3.478 1.00 95.50 88 VAL A O 1
ATOM 687 N N . PHE A 1 89 ? -10.176 3.191 4.901 1.00 95.75 89 PHE A N 1
ATOM 688 C CA . PHE A 1 89 ? -9.414 2.510 5.940 1.00 95.75 89 PHE A CA 1
ATOM 689 C C . PHE A 1 89 ? -9.906 2.907 7.330 1.00 95.75 89 PHE A C 1
ATOM 691 O O . PHE A 1 89 ? -10.271 4.053 7.581 1.00 95.75 89 PHE A O 1
ATOM 698 N N . ARG A 1 90 ? -9.899 1.945 8.253 1.00 94.19 90 ARG A N 1
ATOM 699 C CA . ARG A 1 90 ? -10.335 2.148 9.640 1.00 94.19 90 ARG A CA 1
ATOM 700 C C . ARG A 1 90 ? -9.429 3.125 10.396 1.00 94.19 90 ARG A C 1
ATOM 702 O O . ARG A 1 90 ? -8.207 3.116 10.225 1.00 94.19 90 ARG A O 1
ATOM 709 N N . THR A 1 91 ? -10.020 3.909 11.290 1.00 95.62 91 THR A N 1
ATOM 710 C CA . THR A 1 91 ? -9.307 4.799 12.223 1.00 95.62 91 THR A CA 1
ATOM 711 C C . THR A 1 91 ? -8.942 4.102 13.530 1.00 95.62 91 THR A C 1
ATOM 713 O O . THR A 1 91 ? -7.898 4.387 14.107 1.00 95.62 91 THR A O 1
ATOM 716 N N . GLU A 1 92 ? -9.752 3.133 13.955 1.00 94.06 92 GLU A N 1
ATOM 717 C CA . GLU A 1 92 ? -9.556 2.356 15.178 1.00 94.06 92 GLU A CA 1
ATOM 718 C C . GLU A 1 92 ? -9.834 0.867 14.931 1.00 94.06 92 GLU A C 1
ATOM 720 O O . GLU A 1 92 ? -10.406 0.470 13.912 1.00 94.06 92 GLU A O 1
ATOM 725 N N . TYR A 1 93 ? -9.377 0.014 15.847 1.00 92.12 93 TYR A N 1
ATOM 726 C CA . TYR A 1 93 ? -9.642 -1.420 15.792 1.00 92.12 93 TYR A CA 1
ATOM 727 C C . TYR A 1 93 ? -10.849 -1.773 16.651 1.00 92.12 93 TYR A C 1
ATOM 729 O O . TYR A 1 93 ? -10.837 -1.547 17.858 1.00 92.12 93 TYR A O 1
ATOM 737 N N . GLU A 1 94 ? -11.828 -2.433 16.043 1.00 87.38 94 GLU A N 1
ATOM 738 C CA . GLU A 1 94 ? -12.938 -3.056 16.757 1.00 87.38 94 GLU A CA 1
ATOM 739 C C . GLU A 1 94 ? -12.691 -4.558 16.958 1.00 87.38 94 GLU A C 1
ATOM 741 O O . GLU A 1 94 ? -12.063 -5.235 16.135 1.00 87.38 94 GLU A O 1
ATOM 746 N N . GLY A 1 95 ? -13.188 -5.083 18.080 1.00 89.25 95 GLY A N 1
ATOM 747 C CA . GLY A 1 95 ? -13.022 -6.484 18.458 1.00 89.25 95 GLY A CA 1
ATOM 748 C C . GLY A 1 95 ? -11.602 -6.853 18.899 1.00 89.25 95 GLY A C 1
ATOM 749 O O . GLY A 1 95 ? -10.677 -6.041 18.945 1.00 89.25 95 GLY A O 1
ATOM 750 N N . THR A 1 96 ? -11.423 -8.116 19.277 1.00 93.19 96 THR A N 1
ATOM 751 C CA . THR A 1 96 ? -10.155 -8.603 19.855 1.00 93.19 96 THR A CA 1
ATOM 752 C C . THR A 1 96 ? -9.475 -9.653 18.989 1.00 93.19 96 THR A C 1
ATOM 754 O O . THR A 1 96 ? -8.303 -9.966 19.201 1.00 93.19 96 THR A O 1
ATOM 757 N N . THR A 1 97 ? -10.171 -10.171 17.978 1.00 93.44 97 THR A N 1
ATOM 758 C CA . THR A 1 97 ? -9.682 -11.253 17.130 1.00 93.44 97 THR A CA 1
ATOM 759 C C . THR A 1 97 ? -9.408 -10.788 15.706 1.00 93.44 97 THR A C 1
ATOM 761 O O . THR A 1 97 ? -9.944 -9.791 15.227 1.00 93.44 97 THR A O 1
ATOM 764 N N . LEU A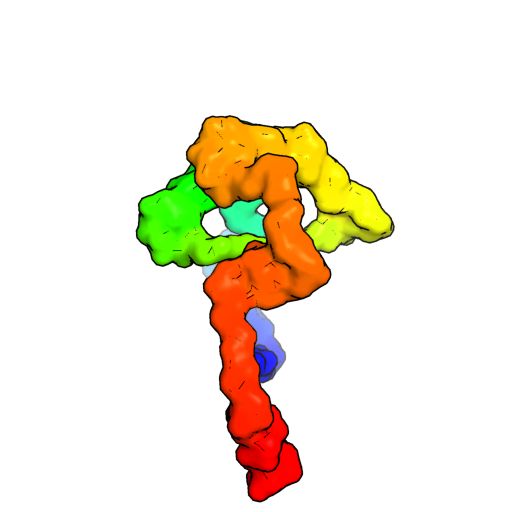 1 98 ? -8.585 -11.550 14.981 1.00 92.62 98 LEU A N 1
ATOM 765 C CA . LEU A 1 98 ? -8.368 -11.313 13.553 1.00 92.62 98 LEU A CA 1
ATOM 766 C C . LEU A 1 98 ? -9.672 -11.417 12.745 1.00 92.62 98 LEU A C 1
ATOM 768 O O . LEU A 1 98 ? -9.824 -10.709 11.760 1.00 92.62 98 LEU A O 1
ATOM 772 N N . ARG A 1 99 ? -10.610 -12.277 13.163 1.00 93.06 99 ARG A N 1
ATOM 773 C CA . ARG A 1 99 ? -11.903 -12.415 12.483 1.00 93.06 99 ARG A CA 1
ATOM 774 C C . ARG A 1 99 ? -12.740 -11.151 12.616 1.00 93.06 99 ARG A C 1
ATOM 776 O O . ARG A 1 99 ? -13.239 -10.689 11.600 1.00 93.06 99 ARG A O 1
ATOM 783 N N . ASP A 1 100 ? -12.793 -10.562 13.812 1.00 91.75 100 ASP A N 1
ATOM 784 C CA . ASP A 1 100 ? -13.511 -9.301 14.045 1.00 91.75 100 ASP A CA 1
ATOM 785 C C . ASP A 1 100 ? -12.971 -8.202 13.117 1.00 91.75 100 ASP A C 1
ATOM 787 O O . ASP A 1 100 ? -13.720 -7.543 12.405 1.00 91.75 100 ASP A O 1
ATOM 791 N N . ARG A 1 101 ? -11.639 -8.093 13.024 1.00 91.31 101 ARG A N 1
ATOM 792 C CA . ARG A 1 101 ? -10.948 -7.089 12.194 1.00 91.31 101 ARG A CA 1
ATOM 793 C C . ARG A 1 101 ? -11.119 -7.284 10.686 1.00 91.31 101 ARG A C 1
ATOM 795 O O . ARG A 1 101 ? -10.821 -6.361 9.930 1.00 91.31 101 ARG A O 1
ATOM 802 N N . LEU A 1 102 ? -11.507 -8.484 10.259 1.00 91.12 102 LEU A N 1
ATOM 803 C CA . LEU A 1 102 ? -11.756 -8.846 8.862 1.00 91.12 102 LEU A CA 1
ATOM 804 C C . LEU A 1 102 ? -13.258 -8.974 8.552 1.00 91.12 102 LEU A C 1
ATOM 806 O O . LEU A 1 102 ? -13.603 -9.379 7.448 1.00 91.12 102 LEU A O 1
ATOM 810 N N . GLY A 1 103 ? -14.148 -8.688 9.511 1.00 89.56 103 GLY A N 1
ATOM 811 C CA . GLY A 1 103 ? -15.596 -8.841 9.329 1.00 89.56 103 GLY A CA 1
ATOM 812 C C . GLY A 1 103 ? -16.050 -10.293 9.131 1.00 89.56 103 GLY A C 1
ATOM 813 O O . GLY A 1 103 ? -17.083 -10.547 8.515 1.00 89.56 103 GLY A O 1
ATOM 814 N N . LEU A 1 104 ? -15.278 -11.269 9.618 1.00 91.94 104 LEU A N 1
ATOM 815 C CA . LEU A 1 104 ? -15.547 -12.690 9.399 1.00 91.94 104 LEU A CA 1
ATOM 816 C C . LEU A 1 104 ? -16.393 -13.282 10.527 1.00 91.94 104 LEU A C 1
ATOM 818 O O . LEU A 1 104 ? -16.040 -13.185 11.704 1.00 91.94 104 LEU A O 1
ATOM 822 N N . ALA A 1 105 ? -17.456 -13.998 10.157 1.00 89.19 105 ALA A N 1
ATOM 823 C CA . ALA A 1 105 ? -18.264 -14.754 11.105 1.00 89.19 105 ALA A CA 1
ATOM 824 C C . ALA A 1 105 ? -17.427 -15.810 11.850 1.00 89.19 105 ALA A C 1
ATOM 826 O O . ALA A 1 105 ? -16.478 -16.404 11.316 1.00 89.19 105 ALA A O 1
ATOM 827 N N . ARG A 1 106 ? -17.796 -16.074 13.108 1.00 85.25 106 ARG A N 1
ATOM 828 C CA . ARG A 1 106 ? -17.199 -17.174 13.864 1.00 85.25 106 ARG A CA 1
ATOM 829 C C . ARG A 1 106 ? -17.704 -18.492 13.266 1.00 85.25 106 ARG A C 1
ATOM 831 O O . ARG A 1 106 ? -18.915 -18.650 13.159 1.00 85.25 106 ARG A O 1
ATOM 838 N N . PRO A 1 107 ? -16.818 -19.425 12.875 1.00 85.38 107 PRO A N 1
ATOM 839 C CA . PRO A 1 107 ? -17.268 -20.720 12.389 1.00 85.38 107 PRO A CA 1
ATOM 840 C C . PRO A 1 107 ? -18.010 -21.453 13.506 1.00 85.38 107 PRO A C 1
ATOM 842 O O . PRO A 1 107 ? -17.561 -21.437 14.658 1.00 85.38 107 PRO A O 1
ATOM 845 N N . ASP A 1 108 ? -19.116 -22.104 13.155 1.00 82.56 108 ASP A N 1
ATOM 846 C CA . ASP A 1 108 ? -19.850 -22.957 14.080 1.00 82.56 108 ASP A CA 1
ATOM 847 C C . ASP A 1 108 ? -18.927 -24.050 14.623 1.00 82.56 108 ASP A C 1
ATOM 849 O O . ASP A 1 108 ? -18.079 -24.592 13.904 1.00 82.56 108 ASP A O 1
ATOM 853 N N . ALA A 1 109 ? -19.101 -24.399 15.898 1.00 70.38 109 ALA A N 1
ATOM 854 C CA . ALA A 1 109 ? -18.252 -25.365 16.596 1.00 70.38 109 ALA A CA 1
ATOM 855 C C . ALA A 1 109 ? -18.170 -26.746 15.898 1.00 70.38 109 ALA A C 1
ATOM 857 O O . ALA A 1 109 ? -17.234 -27.499 16.155 1.00 70.38 109 ALA A O 1
ATOM 858 N N . GLY A 1 110 ? -19.098 -27.061 14.983 1.00 58.78 110 GLY A N 1
ATOM 859 C CA . GLY A 1 110 ? -19.117 -28.298 14.194 1.00 58.78 110 GLY A CA 1
ATOM 860 C C . GLY A 1 110 ? -18.136 -28.350 13.012 1.00 58.78 110 GLY A C 1
ATOM 861 O O . GLY A 1 110 ? -17.649 -29.427 12.684 1.00 58.78 110 GLY A O 1
ATOM 862 N N . ALA A 1 111 ? -17.756 -27.217 12.409 1.00 58.12 111 ALA A N 1
ATOM 863 C CA . ALA A 1 111 ? -16.910 -27.212 11.203 1.00 58.12 111 ALA A CA 1
ATOM 864 C C . ALA A 1 111 ? -15.429 -27.557 11.475 1.00 58.12 111 ALA A C 1
ATOM 866 O O . ALA A 1 111 ? -14.670 -27.867 10.553 1.00 58.12 111 ALA A O 1
ATOM 867 N N . ALA A 1 112 ? -15.000 -27.495 12.739 1.00 56.53 112 ALA A N 1
ATOM 868 C CA . ALA A 1 112 ? -13.649 -27.866 13.158 1.00 56.53 112 ALA A CA 1
ATOM 869 C C . ALA A 1 112 ? -13.473 -29.386 13.348 1.00 56.53 112 ALA A C 1
ATOM 871 O O . ALA A 1 112 ? -12.352 -29.876 13.238 1.00 56.53 112 ALA A O 1
ATOM 872 N N . GLY A 1 113 ? -14.560 -30.127 13.604 1.00 46.62 113 GLY A N 1
ATOM 873 C CA . GLY A 1 113 ? -14.517 -31.576 13.842 1.00 46.62 113 GLY A CA 1
ATOM 874 C C . GLY A 1 113 ? -14.378 -32.415 12.570 1.00 46.62 113 GLY A C 1
ATOM 875 O O . GLY A 1 113 ? -13.832 -33.510 12.615 1.00 46.62 113 GLY A O 1
ATOM 876 N N . GLU A 1 114 ? -14.815 -31.891 11.425 1.00 49.62 114 GLU A N 1
ATOM 877 C CA . GLU A 1 114 ? -14.885 -32.653 10.169 1.00 49.62 114 GLU A CA 1
ATOM 878 C C . GLU A 1 114 ? -13.583 -32.579 9.349 1.00 49.62 114 GLU A C 1
ATOM 880 O O . GLU A 1 114 ? -13.253 -33.491 8.599 1.00 49.62 114 GLU A O 1
ATOM 885 N N . ARG A 1 115 ? -12.767 -31.532 9.548 1.00 56.09 115 ARG A N 1
ATOM 886 C CA . ARG A 1 115 ? -11.495 -31.330 8.821 1.00 56.09 115 ARG A CA 1
ATOM 887 C C . ARG A 1 115 ? -10.293 -32.075 9.411 1.00 56.09 115 ARG A C 1
ATOM 889 O O . ARG A 1 115 ? -9.224 -32.045 8.814 1.00 56.09 115 ARG A O 1
ATOM 896 N N . ALA A 1 116 ? -10.448 -32.714 10.569 1.00 49.94 116 ALA A N 1
ATOM 897 C CA . ALA A 1 116 ? -9.408 -33.540 11.189 1.00 49.94 116 ALA A CA 1
ATOM 898 C C . ALA A 1 116 ? -9.537 -35.037 10.838 1.00 49.94 116 ALA A C 1
ATOM 900 O O . ALA A 1 116 ? -8.724 -35.837 11.295 1.00 49.94 116 ALA A O 1
ATOM 901 N N . ALA A 1 117 ? -10.548 -35.417 10.046 1.00 46.25 117 ALA A N 1
ATOM 902 C CA . ALA A 1 117 ? -10.884 -36.806 9.728 1.00 46.25 117 ALA A CA 1
ATOM 903 C C . ALA A 1 117 ? -10.874 -37.122 8.215 1.00 46.25 117 ALA A C 1
ATOM 905 O O . ALA A 1 117 ? -11.552 -38.049 7.775 1.00 46.25 117 ALA A O 1
ATOM 906 N N . SER A 1 118 ? -10.126 -36.376 7.397 1.00 36.59 118 SER A N 1
ATOM 907 C CA . SER A 1 118 ? -9.923 -36.686 5.969 1.00 36.59 118 SER A CA 1
ATOM 908 C C . SER A 1 118 ? -8.497 -36.419 5.521 1.00 36.59 118 SER A C 1
ATOM 910 O O . SER A 1 118 ? -7.924 -35.405 5.976 1.00 36.59 118 SER A O 1
#

Organism: NCBI:txid1500077

Radius of gyration: 21.0 Å; chains: 1; bounding box: 41×48×50 Å

Sequence (118 aa):
MRRYRDPLATAREWRERAESDNWSIRDLVVETGNRQNLVGSPASVAETISDFVQTDASDGFVLVPHTTPGGIDGFTDTVVPLLQERGVFRTEYEGTTLRDRLGLARPDAGAAGERAAS